Protein AF-A0A9D5AUE5-F1 (afdb_monomer)

Sequence (127 aa):
HRQLFEAEDEGEGENNGAEEEAVIGFWSGFAWLAGMTVFIALLSEYVVDTIEDASDSWGLSVSFLSIILLPIVGNAAEHAGAIIFAFKNKLDISLGVALGSSTQIAMFVVPLCVTVSWGMGVNMDLN

pLDDT: mean 84.89, std 14.09, range [39.09, 97.75]

Mean predicted aligned error: 7.62 Å

Radius of gyration: 18.52 Å; Cα contacts (8 Å, |Δi|>4): 53; chains: 1; bounding box: 45×34×49 Å

InterPro domains:
  IPR004713 Calcium/proton exchanger [PTHR31503] (10-127)
  IPR004837 Sodium/calcium exchanger membrane region [PF01699] (29-118)
  IPR044880 NCX, central ion-binding domain superfamily [G3DSA:1.20.1420.30] (18-126)

Structure (mmCIF, N/CA/C/O backbone):
data_AF-A0A9D5AUE5-F1
#
_entry.id   AF-A0A9D5AUE5-F1
#
loop_
_atom_site.group_PDB
_atom_site.id
_atom_site.type_symbol
_atom_site.label_atom_id
_atom_site.label_alt_id
_atom_site.label_comp_id
_atom_site.label_asym_id
_atom_site.label_entity_id
_atom_site.label_seq_id
_atom_site.pdbx_PDB_ins_code
_atom_site.Cartn_x
_atom_site.Cartn_y
_atom_site.Cartn_z
_atom_site.occupancy
_atom_site.B_iso_or_equiv
_atom_site.auth_seq_id
_atom_site.auth_comp_id
_atom_site.auth_asym_id
_atom_site.auth_atom_id
_atom_site.pdbx_PDB_model_num
ATOM 1 N N . HIS A 1 1 ? -2.275 12.178 -24.089 1.00 64.06 1 HIS A N 1
ATOM 2 C CA . HIS A 1 1 ? -0.826 12.090 -23.816 1.00 64.06 1 HIS A CA 1
ATOM 3 C C . HIS A 1 1 ? -0.301 10.642 -23.747 1.00 64.06 1 HIS A C 1
ATOM 5 O O . HIS A 1 1 ? 0.696 10.411 -23.086 1.00 64.06 1 HIS A O 1
ATOM 11 N N . ARG A 1 2 ? -0.891 9.669 -24.472 1.00 72.69 2 ARG A N 1
ATOM 12 C CA . ARG A 1 2 ? -0.509 8.238 -24.405 1.00 72.69 2 ARG A CA 1
ATOM 13 C C . ARG A 1 2 ? 0.982 7.976 -24.665 1.00 72.69 2 ARG A C 1
ATOM 15 O O . ARG A 1 2 ? 1.603 7.231 -23.931 1.00 72.69 2 ARG A O 1
ATOM 22 N N . GLN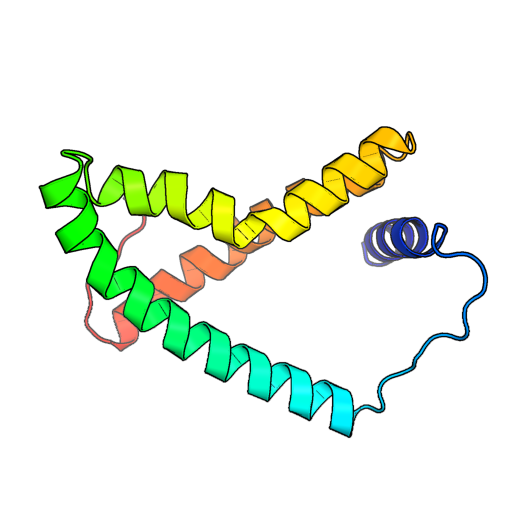 A 1 3 ? 1.543 8.670 -25.653 1.00 70.81 3 GLN A N 1
ATOM 23 C CA . GLN A 1 3 ? 2.952 8.558 -26.044 1.00 70.81 3 GLN A CA 1
ATOM 24 C C . GLN A 1 3 ? 3.940 8.968 -24.940 1.00 70.81 3 GLN A C 1
ATOM 26 O O . GLN A 1 3 ? 5.086 8.549 -24.987 1.00 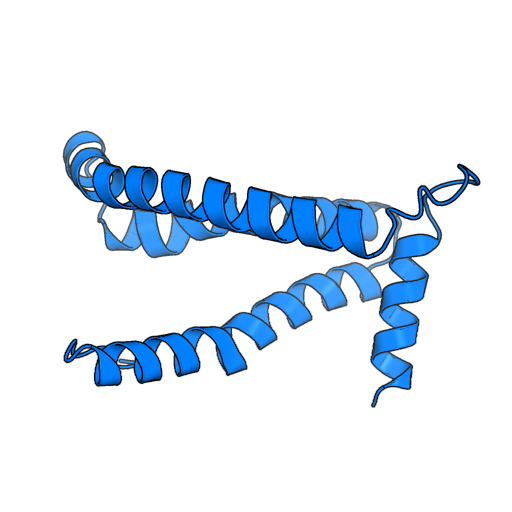70.81 3 GLN A O 1
ATOM 31 N N . LEU A 1 4 ? 3.517 9.795 -23.974 1.00 67.81 4 LEU A N 1
ATOM 32 C CA . LEU A 1 4 ? 4.370 10.180 -22.846 1.00 67.81 4 LEU A CA 1
ATOM 33 C C . LEU A 1 4 ? 4.451 9.066 -21.795 1.00 67.81 4 LEU A C 1
ATOM 35 O O . LEU A 1 4 ? 5.514 8.867 -21.234 1.00 67.81 4 LEU A O 1
ATOM 39 N N . PHE A 1 5 ? 3.359 8.325 -21.585 1.00 70.94 5 PHE A N 1
ATOM 40 C CA . PHE A 1 5 ? 3.311 7.212 -20.633 1.00 70.94 5 PHE A CA 1
ATOM 41 C C . PHE A 1 5 ? 3.922 5.925 -21.212 1.00 70.94 5 PHE A C 1
ATOM 43 O O . PHE A 1 5 ? 4.612 5.210 -20.503 1.00 70.94 5 PHE A O 1
ATOM 50 N N . GLU A 1 6 ? 3.744 5.662 -22.516 1.00 66.12 6 GLU A N 1
ATOM 51 C CA . GLU A 1 6 ? 4.379 4.511 -23.191 1.00 66.12 6 GLU A CA 1
ATOM 52 C C . GLU A 1 6 ? 5.921 4.611 -23.188 1.00 66.12 6 GLU A C 1
ATOM 54 O O . GLU A 1 6 ? 6.599 3.603 -23.032 1.00 66.12 6 GLU A O 1
ATOM 59 N N . ALA A 1 7 ? 6.486 5.821 -23.298 1.00 58.69 7 ALA A N 1
ATOM 60 C CA . ALA A 1 7 ? 7.937 6.036 -23.251 1.00 58.69 7 ALA A CA 1
ATOM 61 C C . ALA A 1 7 ? 8.550 5.847 -21.846 1.00 58.69 7 ALA A C 1
ATOM 63 O O . ALA A 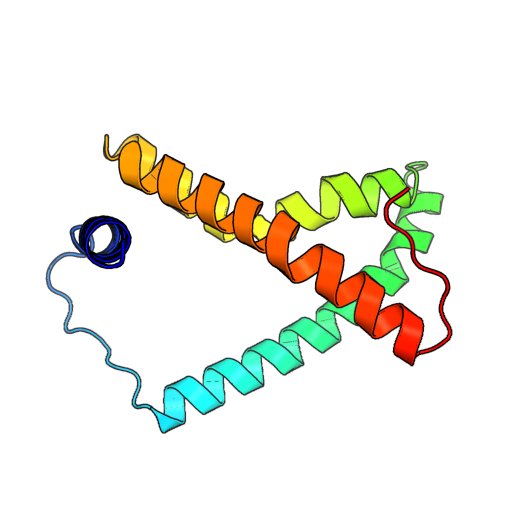1 7 ? 9.754 5.629 -21.719 1.00 58.69 7 ALA A O 1
ATOM 64 N N . GLU A 1 8 ? 7.734 5.955 -20.797 1.00 61.69 8 GLU A N 1
ATOM 65 C CA . GLU A 1 8 ? 8.143 5.772 -19.400 1.00 61.69 8 GLU A CA 1
ATOM 66 C C . GLU A 1 8 ? 8.216 4.271 -19.049 1.00 61.69 8 GLU A C 1
ATOM 68 O O . GLU A 1 8 ? 9.190 3.836 -18.435 1.00 61.69 8 GLU A O 1
ATOM 73 N N . ASP A 1 9 ? 7.265 3.479 -19.569 1.00 60.81 9 ASP A N 1
ATOM 74 C CA . ASP A 1 9 ? 7.192 2.006 -19.478 1.00 60.81 9 ASP A CA 1
ATOM 75 C C . ASP A 1 9 ? 8.371 1.306 -20.194 1.00 60.81 9 ASP A C 1
ATOM 77 O O . ASP A 1 9 ? 8.995 0.386 -19.661 1.00 60.81 9 ASP A O 1
ATOM 81 N N . GLU A 1 10 ? 8.747 1.766 -21.397 1.00 57.34 10 GLU A N 1
ATOM 82 C CA . GLU A 1 10 ? 9.886 1.206 -22.155 1.00 57.34 10 GLU A CA 1
ATOM 83 C C . GLU A 1 10 ? 11.219 1.334 -21.394 1.00 57.34 10 GLU A C 1
ATOM 85 O O . GLU A 1 10 ? 12.117 0.492 -21.512 1.00 57.34 10 GLU A O 1
ATOM 90 N N . GLY A 1 11 ? 11.346 2.367 -20.561 1.00 55.94 11 GLY A N 1
ATOM 91 C CA . GLY A 1 11 ? 12.520 2.582 -19.734 1.00 55.94 11 GLY A CA 1
ATOM 92 C C . GLY A 1 11 ? 12.675 1.561 -18.597 1.00 55.94 11 GLY A C 1
ATOM 93 O O . GLY A 1 11 ? 13.819 1.291 -18.189 1.00 55.94 11 GLY A O 1
ATOM 94 N N . GLU A 1 12 ? 11.566 1.002 -18.095 1.00 56.81 12 GLU A N 1
ATOM 95 C CA . GLU A 1 12 ? 11.547 -0.047 -17.065 1.00 56.81 12 GLU A CA 1
ATOM 96 C C . GLU A 1 12 ? 12.043 -1.390 -17.624 1.00 56.81 12 GLU A C 1
ATOM 98 O O . GLU A 1 12 ? 12.780 -2.112 -16.945 1.00 56.81 12 GLU A O 1
ATOM 103 N N . GLY A 1 13 ? 11.724 -1.688 -18.890 1.00 52.00 13 GLY A N 1
ATOM 104 C CA . GLY A 1 13 ? 12.085 -2.938 -19.576 1.00 52.00 13 GLY A CA 1
ATOM 105 C C . GLY A 1 13 ? 13.555 -3.060 -20.002 1.00 52.00 13 GLY A C 1
ATOM 106 O O . GLY A 1 13 ? 14.067 -4.163 -20.177 1.00 52.00 13 GLY A O 1
ATOM 107 N N . GLU A 1 14 ? 14.286 -1.951 -20.118 1.00 53.38 14 GLU A N 1
ATOM 108 C CA . GLU A 1 14 ? 15.656 -1.928 -20.659 1.00 53.38 14 GLU A CA 1
ATOM 109 C C . GLU A 1 14 ? 16.748 -2.561 -19.764 1.00 53.38 14 GLU A C 1
ATOM 111 O O . GLU A 1 14 ? 17.912 -2.600 -20.164 1.00 53.38 14 GLU A O 1
ATOM 116 N N . ASN A 1 15 ? 16.441 -3.024 -18.542 1.00 49.72 15 ASN A N 1
ATOM 117 C CA . ASN A 1 15 ? 17.467 -3.511 -17.602 1.00 49.72 15 ASN A CA 1
ATOM 118 C C . ASN A 1 15 ? 17.385 -4.991 -17.203 1.00 49.72 15 ASN A C 1
ATOM 120 O O . ASN A 1 15 ? 18.173 -5.423 -16.364 1.00 49.72 15 ASN A O 1
ATOM 124 N N . ASN A 1 16 ? 16.504 -5.782 -17.809 1.00 46.38 16 ASN A N 1
ATOM 125 C CA . ASN A 1 16 ? 16.561 -7.235 -17.670 1.00 46.38 16 ASN A CA 1
ATOM 126 C C . ASN A 1 16 ? 17.127 -7.809 -18.968 1.00 46.38 16 ASN A C 1
ATOM 128 O O . ASN A 1 16 ?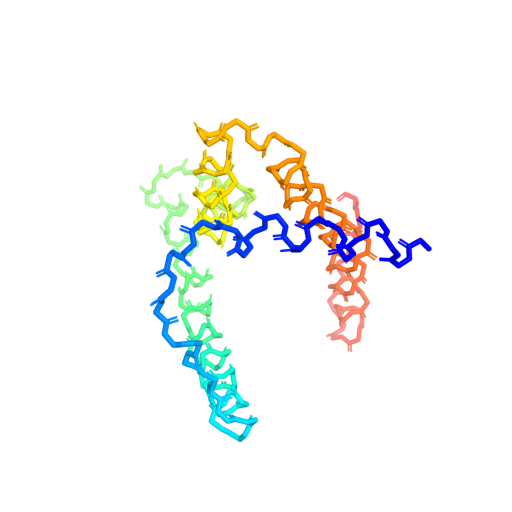 16.446 -7.887 -19.986 1.00 46.38 16 ASN A O 1
ATOM 132 N N . GLY A 1 17 ? 18.422 -8.130 -18.958 1.00 39.09 17 GLY A N 1
ATOM 133 C CA . GLY A 1 17 ? 19.091 -8.706 -20.116 1.00 39.09 17 GLY A CA 1
ATOM 134 C C . GLY A 1 17 ? 18.430 -10.015 -20.533 1.00 39.09 17 GLY A C 1
ATOM 135 O O . GLY A 1 17 ? 18.408 -10.938 -19.738 1.00 39.09 17 GLY A O 1
ATOM 136 N N . ALA A 1 18 ? 17.931 -10.064 -21.770 1.00 42.50 18 ALA A N 1
ATOM 137 C CA . ALA A 1 18 ? 17.736 -11.243 -22.621 1.00 42.50 18 ALA A CA 1
ATOM 138 C C . ALA A 1 18 ? 17.449 -12.596 -21.926 1.00 42.50 18 ALA A C 1
ATOM 140 O O . ALA A 1 18 ? 18.032 -13.615 -22.296 1.00 42.50 18 ALA A O 1
ATOM 141 N N . GLU A 1 19 ? 16.533 -12.628 -20.965 1.00 42.72 19 GLU A N 1
ATOM 142 C CA . GLU A 1 19 ? 15.858 -13.851 -20.547 1.00 42.72 19 GLU A CA 1
ATOM 143 C C . GLU A 1 19 ? 14.500 -13.834 -21.244 1.00 42.72 19 GLU A C 1
ATOM 145 O O . GLU A 1 19 ? 13.792 -12.830 -21.168 1.00 42.72 19 GLU A O 1
ATOM 150 N N . GLU A 1 20 ? 14.198 -14.886 -22.013 1.00 48.38 20 GLU A N 1
ATOM 151 C CA . GLU A 1 20 ? 12.929 -15.063 -22.729 1.00 48.38 20 GLU A CA 1
ATOM 152 C C . GLU A 1 20 ? 11.775 -14.549 -21.866 1.00 48.38 20 GLU A C 1
ATOM 154 O O . GLU A 1 20 ? 11.582 -15.052 -20.758 1.00 48.38 20 GLU A O 1
ATOM 159 N N . GLU A 1 21 ? 11.046 -13.531 -22.348 1.00 56.25 21 GLU A N 1
ATOM 160 C CA . GLU A 1 21 ? 9.874 -13.003 -21.654 1.00 56.25 21 GLU A CA 1
ATOM 161 C C . GLU A 1 21 ? 9.000 -14.196 -21.273 1.00 56.25 21 GLU A C 1
ATOM 163 O O . GLU A 1 21 ? 8.431 -14.869 -22.137 1.00 56.25 21 GLU A O 1
ATOM 168 N N . ALA A 1 22 ? 8.937 -14.512 -19.980 1.00 54.69 22 ALA A N 1
ATOM 169 C CA . ALA A 1 22 ? 8.038 -15.527 -19.475 1.00 54.69 22 ALA A CA 1
ATOM 170 C C . ALA A 1 22 ? 6.629 -14.948 -19.601 1.00 54.69 22 ALA A C 1
ATOM 172 O O . ALA A 1 22 ? 6.071 -14.405 -18.647 1.00 54.69 22 ALA A O 1
ATOM 173 N N . VAL A 1 23 ? 6.074 -15.003 -20.814 1.00 70.75 23 VAL A N 1
ATOM 174 C CA . VAL A 1 23 ? 4.729 -14.531 -21.110 1.00 70.75 23 VAL A CA 1
ATOM 175 C C . VAL A 1 23 ? 3.783 -15.510 -20.439 1.00 70.75 23 VAL A C 1
ATOM 177 O O . VAL A 1 23 ? 3.385 -16.534 -20.998 1.00 70.75 23 VAL A O 1
ATOM 180 N N . ILE A 1 24 ? 3.452 -15.214 -19.187 1.00 77.56 24 ILE A N 1
ATOM 181 C CA . ILE A 1 24 ? 2.334 -15.836 -18.496 1.00 77.56 24 ILE A CA 1
ATOM 182 C C . ILE A 1 24 ? 1.112 -15.698 -19.403 1.00 77.56 24 ILE A C 1
ATOM 184 O O . ILE A 1 24 ? 0.670 -14.597 -19.729 1.00 77.56 24 ILE A O 1
ATOM 188 N N . GLY A 1 25 ? 0.577 -16.832 -19.856 1.00 90.56 25 GLY A N 1
ATOM 189 C CA . GLY A 1 25 ? -0.612 -16.843 -20.700 1.00 90.56 25 GLY A CA 1
ATOM 190 C C . GLY A 1 25 ? -1.760 -16.104 -20.012 1.00 90.56 25 GLY A C 1
ATOM 191 O O . GLY A 1 25 ? -1.868 -16.134 -18.786 1.00 90.56 25 GLY A O 1
ATOM 192 N N . PHE A 1 26 ? -2.643 -15.470 -20.788 1.00 90.00 26 PHE A N 1
ATOM 193 C CA . PHE A 1 26 ? -3.733 -14.633 -20.264 1.00 90.00 26 PHE A CA 1
ATOM 194 C C . PHE A 1 26 ? -4.501 -15.291 -19.106 1.00 90.00 26 PHE A C 1
ATOM 196 O O . PHE A 1 26 ? -4.693 -14.691 -18.053 1.00 90.00 26 PHE A O 1
ATOM 203 N N . TRP A 1 27 ? -4.871 -16.564 -19.268 1.00 92.56 27 TRP A N 1
ATOM 204 C CA . TRP A 1 27 ? -5.601 -17.323 -18.252 1.00 92.56 27 TRP A CA 1
ATOM 205 C C . TRP A 1 27 ? -4.779 -17.610 -16.995 1.00 92.56 27 TRP A C 1
ATOM 207 O O . TRP A 1 27 ? -5.317 -17.542 -15.893 1.00 92.56 27 TRP A O 1
ATOM 217 N N . SER A 1 28 ? -3.481 -17.896 -17.137 1.00 92.31 28 SER A N 1
ATOM 218 C CA . SER A 1 28 ? -2.594 -18.052 -15.981 1.00 92.31 28 SER A CA 1
ATOM 219 C C . SER A 1 28 ? -2.334 -16.723 -15.276 1.00 92.31 28 SER A C 1
ATOM 221 O O . SER A 1 28 ? -2.323 -16.696 -14.050 1.00 92.31 28 SER A O 1
ATOM 223 N N . GLY A 1 29 ? -2.192 -15.622 -16.021 1.00 94.12 29 GLY A N 1
ATOM 224 C CA . GLY A 1 29 ? -2.048 -14.283 -15.453 1.00 94.12 29 GLY A CA 1
ATOM 225 C C . GLY A 1 29 ? -3.298 -13.866 -14.682 1.00 94.12 29 GLY A C 1
ATOM 226 O O . GLY A 1 29 ? -3.200 -13.432 -13.540 1.00 94.12 29 GLY A O 1
ATOM 227 N N . PHE A 1 30 ? -4.482 -14.099 -15.253 1.00 94.56 30 PHE A N 1
ATOM 228 C CA . PHE A 1 30 ? -5.753 -13.852 -14.574 1.00 94.56 30 PHE A CA 1
ATOM 229 C C . PHE A 1 30 ? -5.906 -14.695 -13.300 1.00 94.56 30 PHE A C 1
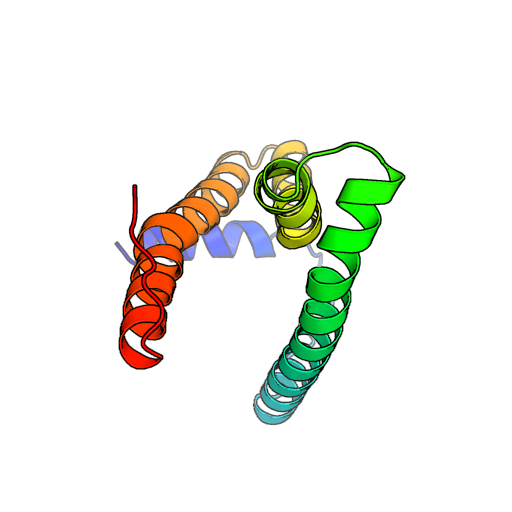ATOM 231 O O . PHE A 1 30 ? -6.313 -14.172 -12.264 1.00 94.56 30 PHE A O 1
ATOM 238 N N . ALA A 1 31 ? -5.547 -15.983 -13.351 1.00 95.38 31 ALA A N 1
ATOM 239 C CA . ALA A 1 31 ? -5.597 -16.861 -12.184 1.00 95.38 31 ALA A CA 1
ATOM 240 C C . ALA A 1 31 ? -4.655 -16.390 -11.064 1.00 95.38 31 ALA A C 1
ATOM 242 O O . ALA A 1 31 ? -5.062 -16.353 -9.904 1.00 95.38 31 ALA A O 1
ATOM 243 N N . TRP A 1 32 ? -3.427 -15.986 -11.406 1.00 95.44 32 TRP A N 1
ATOM 244 C CA . TRP A 1 32 ? -2.477 -15.423 -10.445 1.00 95.44 32 TRP A CA 1
ATOM 245 C C . TRP A 1 32 ? -2.956 -14.100 -9.859 1.00 95.44 32 TRP A C 1
ATOM 247 O O . TRP A 1 32 ? -2.890 -13.930 -8.645 1.00 95.44 32 TRP A O 1
ATOM 257 N N . LEU A 1 33 ? -3.476 -13.197 -10.694 1.00 94.69 33 LEU A N 1
ATOM 258 C CA . LEU A 1 33 ? -4.018 -11.918 -10.247 1.00 94.69 33 LEU A CA 1
ATOM 259 C C . LEU A 1 33 ? -5.142 -12.141 -9.233 1.00 94.69 33 LEU A C 1
ATOM 261 O O . LEU A 1 33 ? -5.046 -11.670 -8.106 1.00 94.69 33 LEU A O 1
ATOM 265 N N . ALA A 1 34 ? -6.158 -12.928 -9.595 1.00 96.69 34 ALA A N 1
ATOM 266 C CA . ALA A 1 34 ? -7.282 -13.218 -8.711 1.00 96.69 34 ALA A CA 1
ATOM 267 C C . ALA A 1 34 ? -6.836 -13.920 -7.417 1.00 96.69 34 ALA A C 1
ATOM 269 O O . ALA A 1 34 ? -7.278 -13.549 -6.330 1.00 96.69 34 ALA A O 1
ATOM 270 N N . GLY A 1 35 ? -5.935 -14.903 -7.522 1.00 97.75 35 GLY A N 1
ATOM 271 C CA . GLY A 1 35 ? -5.399 -15.627 -6.369 1.00 97.75 35 GLY A CA 1
ATOM 272 C C . GLY A 1 35 ? -4.648 -14.716 -5.399 1.00 97.75 35 GLY A C 1
ATOM 273 O O . GLY A 1 35 ? -4.920 -14.747 -4.199 1.00 97.75 35 GLY A O 1
ATOM 274 N N . MET A 1 36 ? -3.758 -13.861 -5.912 1.00 96.38 36 MET A N 1
ATOM 275 C CA . MET A 1 36 ? -3.021 -12.900 -5.088 1.00 96.38 36 MET A CA 1
ATOM 276 C C . MET A 1 36 ? -3.937 -11.834 -4.495 1.00 96.38 36 MET A C 1
ATOM 278 O O . MET A 1 36 ? -3.768 -11.491 -3.330 1.00 96.38 36 MET A O 1
ATOM 282 N N . THR A 1 37 ? -4.939 -11.351 -5.233 1.00 95.75 37 THR A N 1
ATOM 283 C CA . THR A 1 37 ? -5.915 -10.393 -4.694 1.00 95.75 37 THR A CA 1
ATOM 284 C C . THR A 1 37 ? -6.675 -10.976 -3.506 1.00 95.75 37 THR A C 1
ATOM 286 O O . THR A 1 37 ? -6.779 -10.315 -2.476 1.00 95.75 37 THR A O 1
ATOM 289 N N . VAL A 1 38 ? -7.165 -12.217 -3.602 1.00 97.25 38 VAL A N 1
ATOM 290 C CA . VAL A 1 38 ? 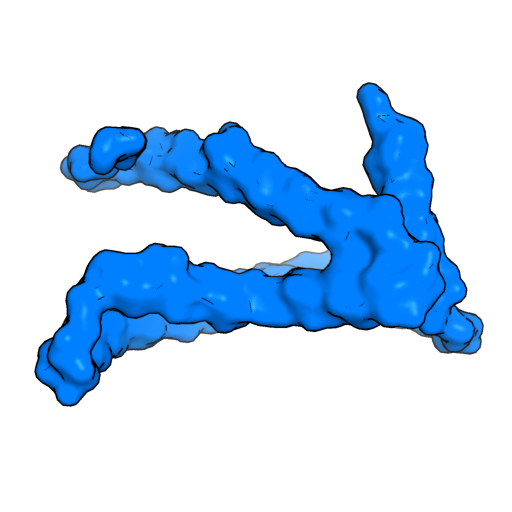-7.850 -12.881 -2.477 1.00 97.25 38 VAL A CA 1
ATOM 291 C C . VAL A 1 38 ? -6.894 -13.090 -1.305 1.00 97.25 38 VAL A C 1
ATOM 293 O O . VAL A 1 38 ? -7.258 -12.835 -0.161 1.00 97.25 38 VAL A O 1
ATOM 296 N N . PHE A 1 39 ? -5.663 -13.520 -1.578 1.00 96.81 39 PHE A N 1
ATOM 297 C CA . PHE A 1 39 ? -4.663 -13.733 -0.537 1.00 96.81 39 PHE A CA 1
ATOM 298 C C . PHE A 1 39 ? -4.314 -12.437 0.211 1.00 96.81 39 PHE A C 1
ATOM 300 O O . PHE A 1 39 ? -4.313 -12.420 1.440 1.00 96.81 39 PHE A O 1
ATOM 307 N N . ILE A 1 40 ? -4.090 -11.338 -0.514 1.00 94.50 40 ILE A N 1
ATOM 308 C CA . ILE A 1 40 ? -3.837 -10.015 0.069 1.00 94.50 40 ILE A CA 1
ATOM 309 C C . ILE A 1 40 ? -5.061 -9.520 0.842 1.00 94.50 40 ILE A C 1
ATOM 311 O O . ILE A 1 40 ? -4.889 -8.957 1.917 1.00 94.50 40 ILE A O 1
ATOM 315 N N . ALA A 1 41 ? -6.284 -9.757 0.356 1.00 94.88 41 ALA A N 1
ATOM 316 C CA . ALA A 1 41 ? -7.500 -9.375 1.073 1.00 94.88 41 ALA A CA 1
ATOM 317 C C . ALA A 1 41 ? -7.597 -10.059 2.448 1.00 94.88 41 ALA A C 1
ATOM 319 O O . ALA A 1 41 ? -7.852 -9.383 3.440 1.00 94.88 41 ALA A O 1
ATOM 320 N N . LEU A 1 42 ? -7.308 -11.365 2.522 1.00 96.19 42 LEU A N 1
ATOM 321 C CA . LEU A 1 42 ? -7.267 -12.097 3.794 1.00 96.19 42 LEU A CA 1
ATOM 322 C C . LEU A 1 42 ? -6.194 -11.538 4.733 1.00 96.19 42 LEU A C 1
ATOM 324 O O . LEU A 1 42 ? -6.457 -11.305 5.907 1.00 96.19 42 LEU A O 1
ATOM 328 N N . LEU A 1 43 ? -4.983 -11.293 4.223 1.00 94.06 43 LEU A N 1
ATOM 329 C CA . LEU A 1 43 ? -3.910 -10.699 5.026 1.00 94.06 43 LEU A CA 1
ATOM 330 C C . LEU A 1 43 ? -4.252 -9.282 5.494 1.00 94.06 43 LEU A C 1
ATOM 332 O O . LEU A 1 43 ? -3.906 -8.920 6.614 1.00 94.06 43 LEU A O 1
ATOM 336 N N . SER A 1 44 ? -4.938 -8.494 4.667 1.00 92.81 44 SER A N 1
ATOM 337 C CA . SER A 1 44 ? -5.358 -7.138 5.013 1.00 92.81 44 SER A CA 1
ATOM 338 C C . SER A 1 44 ? -6.352 -7.131 6.169 1.00 92.81 44 SER A C 1
ATOM 340 O O . SER A 1 44 ? -6.258 -6.246 7.011 1.00 92.81 44 SER A O 1
ATOM 342 N N . GLU A 1 45 ? -7.272 -8.095 6.233 1.00 92.19 45 GLU A N 1
ATOM 343 C CA . GLU A 1 45 ? -8.209 -8.233 7.356 1.00 92.19 45 GLU A CA 1
ATOM 344 C C . GLU A 1 45 ? -7.448 -8.495 8.662 1.00 92.19 45 GLU A C 1
ATOM 346 O O . GLU A 1 45 ? -7.583 -7.732 9.615 1.00 92.19 45 GLU A O 1
ATOM 351 N N . TYR A 1 46 ? -6.530 -9.471 8.658 1.00 92.69 46 TYR A N 1
ATOM 352 C CA . TYR A 1 46 ? -5.675 -9.741 9.819 1.00 92.69 46 TYR A CA 1
ATOM 353 C C . TYR A 1 46 ? -4.841 -8.527 10.237 1.00 92.69 46 TYR A C 1
ATOM 355 O O . TYR A 1 46 ? -4.716 -8.246 11.426 1.00 92.69 46 TYR A O 1
ATOM 363 N N . VAL A 1 47 ? -4.254 -7.807 9.276 1.00 92.62 47 VAL A N 1
ATOM 364 C CA . VAL A 1 47 ? -3.457 -6.612 9.574 1.00 92.62 47 VAL A CA 1
ATOM 365 C C . VAL A 1 47 ? -4.325 -5.548 10.236 1.00 92.62 47 VAL A C 1
ATOM 367 O O . VAL A 1 47 ? -3.921 -5.040 11.277 1.00 92.62 47 VAL A O 1
ATOM 370 N N . VAL A 1 48 ? -5.505 -5.244 9.688 1.00 91.44 48 VAL A N 1
ATOM 371 C CA . VAL A 1 48 ? -6.418 -4.237 10.251 1.00 91.44 48 VAL A CA 1
ATOM 372 C C . VAL A 1 48 ? -6.829 -4.594 11.678 1.00 91.44 48 VAL A C 1
ATOM 374 O O . VAL A 1 48 ? -6.734 -3.730 12.548 1.00 91.44 48 VAL A O 1
ATOM 377 N N . ASP A 1 49 ? -7.171 -5.856 11.945 1.00 91.31 49 ASP A N 1
ATOM 378 C CA . ASP A 1 49 ? -7.520 -6.315 13.297 1.00 91.31 49 ASP A CA 1
ATOM 379 C C . ASP A 1 49 ? -6.355 -6.130 14.282 1.00 91.31 49 ASP A C 1
ATOM 381 O O . ASP A 1 49 ? -6.544 -5.706 15.420 1.00 91.31 49 ASP A O 1
ATOM 385 N N . THR A 1 50 ? -5.119 -6.386 13.842 1.00 92.94 50 THR A N 1
ATOM 386 C CA . THR A 1 50 ? -3.938 -6.233 14.706 1.00 92.94 50 THR A CA 1
ATOM 387 C C . THR A 1 50 ? -3.506 -4.785 14.944 1.00 92.94 50 THR A C 1
ATOM 389 O O . THR A 1 50 ? -2.702 -4.547 15.845 1.00 92.94 50 THR A O 1
ATOM 392 N N . ILE A 1 51 ? -3.996 -3.806 14.169 1.00 93.62 51 ILE A N 1
ATOM 393 C CA . ILE A 1 51 ? -3.588 -2.397 14.325 1.00 93.62 51 ILE A CA 1
ATOM 394 C C . ILE A 1 51 ? -4.018 -1.848 15.688 1.00 93.62 51 ILE A C 1
ATOM 396 O O . ILE A 1 51 ? -3.266 -1.081 16.291 1.00 93.62 51 ILE A O 1
ATOM 400 N N . GLU A 1 52 ? -5.199 -2.224 16.178 1.00 91.06 52 GLU A N 1
ATOM 401 C CA . GLU A 1 52 ? -5.718 -1.722 17.454 1.00 91.06 52 GLU A CA 1
ATOM 402 C C . GLU A 1 52 ? -4.930 -2.307 18.639 1.00 91.06 52 GLU A C 1
ATOM 404 O O . GLU A 1 52 ? -4.409 -1.558 19.467 1.00 91.06 52 GLU A O 1
ATOM 409 N N . ASP A 1 53 ? -4.677 -3.619 18.625 1.00 92.69 53 ASP A N 1
ATOM 410 C CA . ASP A 1 53 ? -3.805 -4.284 19.604 1.00 92.69 53 ASP A CA 1
ATOM 411 C C . ASP A 1 53 ? -2.364 -3.733 19.575 1.00 92.69 53 ASP A C 1
ATOM 413 O O . ASP A 1 53 ? -1.723 -3.545 20.617 1.00 92.69 53 ASP A O 1
ATOM 417 N N . ALA A 1 54 ? -1.832 -3.451 18.380 1.00 93.12 54 ALA A N 1
ATOM 418 C CA . ALA A 1 54 ? -0.503 -2.868 18.213 1.00 93.12 54 ALA A CA 1
ATOM 419 C C . ALA A 1 54 ? -0.441 -1.422 18.725 1.00 93.12 54 ALA A C 1
ATOM 421 O O . ALA A 1 54 ? 0.555 -1.039 19.342 1.00 93.12 54 ALA A O 1
ATOM 422 N N . SER A 1 55 ? -1.498 -0.634 18.507 1.00 95.38 55 SER A N 1
ATOM 423 C CA . SER A 1 55 ? -1.642 0.725 19.042 1.00 95.38 55 SER A CA 1
ATOM 424 C C . SER A 1 55 ? -1.525 0.714 20.567 1.00 95.38 55 SER A C 1
ATOM 426 O O . SER A 1 55 ? -0.681 1.419 21.131 1.00 95.38 55 SER A O 1
ATOM 428 N N . ASP A 1 56 ? -2.283 -0.159 21.228 1.00 93.94 56 ASP A N 1
ATOM 429 C CA . ASP A 1 56 ? -2.297 -0.274 22.688 1.00 93.94 56 ASP A CA 1
ATOM 430 C C . ASP A 1 56 ? -0.978 -0.813 23.254 1.00 93.94 56 ASP A C 1
ATOM 432 O O . ASP A 1 56 ? -0.473 -0.312 24.264 1.00 93.94 56 ASP A O 1
ATOM 436 N N . SER A 1 57 ? -0.373 -1.806 22.596 1.00 95.19 57 SER A N 1
ATOM 437 C CA . SER A 1 57 ? 0.886 -2.399 23.057 1.00 95.19 57 SER A CA 1
ATOM 438 C C . SER A 1 57 ? 2.092 -1.481 22.859 1.00 95.19 57 SER A C 1
ATOM 440 O O . SER A 1 57 ? 2.993 -1.482 23.701 1.00 95.19 57 SER A O 1
ATOM 442 N N . TRP A 1 58 ? 2.164 -0.758 21.739 1.00 93.50 58 TRP A N 1
ATOM 443 C CA . TRP A 1 58 ? 3.318 0.081 21.392 1.00 93.50 58 TRP A CA 1
ATOM 444 C C . TRP A 1 58 ? 3.142 1.535 21.843 1.00 93.50 58 TRP A C 1
ATOM 446 O O . TRP A 1 58 ? 4.101 2.306 21.793 1.00 93.50 58 TRP A O 1
ATOM 456 N N . GLY A 1 59 ? 1.944 1.914 22.302 1.00 92.94 59 GLY A N 1
ATOM 457 C CA . GLY A 1 59 ? 1.617 3.281 22.709 1.00 92.94 59 GLY A CA 1
ATOM 458 C C . GLY A 1 59 ? 1.626 4.273 21.542 1.00 92.94 59 GLY A C 1
ATOM 459 O O . GLY A 1 59 ? 1.885 5.460 21.741 1.00 92.94 59 GLY A O 1
ATOM 460 N N . LEU A 1 60 ? 1.395 3.788 20.320 1.00 93.50 60 LEU A N 1
ATOM 461 C CA . LEU A 1 60 ? 1.321 4.592 19.099 1.00 93.50 60 LEU A CA 1
ATOM 462 C C . LEU A 1 60 ? -0.140 4.761 18.701 1.00 93.50 60 LEU A C 1
ATOM 464 O O . LEU A 1 60 ? -0.930 3.856 18.906 1.00 93.50 60 LEU A O 1
ATOM 468 N N . SER A 1 61 ? -0.515 5.889 18.098 1.00 94.94 61 SER A N 1
ATOM 469 C CA . SER A 1 61 ? -1.903 6.063 17.665 1.00 94.94 61 SER A CA 1
ATOM 470 C C . SER A 1 61 ? -2.248 5.155 16.481 1.00 94.94 61 SER A C 1
ATOM 472 O O . SER A 1 61 ? -1.443 4.984 15.560 1.00 94.94 61 SER A O 1
ATOM 474 N N . VAL A 1 62 ? -3.490 4.663 16.447 1.00 92.25 62 VAL A N 1
ATOM 475 C CA . VAL A 1 62 ? -4.072 3.958 15.287 1.00 92.25 62 VAL A CA 1
ATOM 476 C C . VAL A 1 62 ? -3.863 4.755 13.995 1.00 92.25 62 VAL A C 1
ATOM 478 O O . VAL A 1 62 ? -3.480 4.191 12.970 1.00 92.25 62 VAL A O 1
ATOM 481 N N . SER A 1 63 ? -4.027 6.083 14.044 1.00 91.38 63 SER A N 1
ATOM 482 C CA . SER A 1 63 ? -3.771 6.967 12.901 1.00 91.38 63 SER A CA 1
ATOM 483 C C . SER A 1 63 ? -2.312 6.939 12.445 1.00 91.38 63 SER A C 1
ATOM 485 O O . SER A 1 63 ? -2.062 6.920 11.246 1.00 91.38 63 SER A O 1
ATOM 487 N N . PHE A 1 64 ? -1.337 6.912 13.360 1.00 92.81 64 PHE A N 1
ATOM 488 C CA . PHE A 1 64 ? 0.078 6.830 12.990 1.00 92.81 64 PHE A CA 1
ATOM 489 C C . PHE A 1 64 ? 0.399 5.492 12.315 1.00 92.81 64 PHE A C 1
ATOM 491 O O . PHE A 1 64 ? 1.028 5.468 11.257 1.00 92.81 64 PHE A O 1
ATOM 498 N N . LEU A 1 65 ? -0.077 4.384 12.887 1.00 94.12 65 LEU A N 1
ATOM 499 C CA . LEU A 1 65 ? 0.115 3.052 12.310 1.00 94.12 65 LEU A CA 1
ATOM 500 C C . LEU A 1 65 ? -0.535 2.941 10.921 1.00 94.12 65 LEU A C 1
ATOM 502 O O . LEU A 1 65 ? 0.088 2.439 9.988 1.00 94.12 65 LEU A O 1
ATOM 506 N N . SER A 1 66 ? -1.740 3.487 10.758 1.00 90.88 66 SER A N 1
ATOM 507 C CA . SER A 1 66 ? -2.512 3.386 9.513 1.00 90.88 66 SER A CA 1
ATOM 508 C C . SER A 1 66 ? -2.038 4.341 8.413 1.00 90.88 66 SER A C 1
ATOM 510 O O . SER A 1 66 ? -2.057 3.976 7.244 1.00 90.88 66 SER A O 1
ATOM 512 N N . ILE A 1 67 ? -1.616 5.564 8.758 1.00 90.06 67 ILE A N 1
ATOM 513 C CA . ILE A 1 67 ? -1.240 6.601 7.776 1.00 90.06 67 ILE A CA 1
ATOM 514 C C . ILE A 1 67 ? 0.255 6.554 7.441 1.00 90.06 67 ILE A C 1
ATOM 516 O O . ILE A 1 67 ? 0.641 6.910 6.332 1.00 90.06 67 ILE A O 1
ATOM 520 N N . ILE A 1 68 ? 1.112 6.129 8.374 1.00 91.19 68 ILE A N 1
ATOM 521 C CA . ILE A 1 68 ? 2.568 6.121 8.170 1.00 91.19 68 ILE A CA 1
ATOM 522 C C . ILE A 1 68 ? 3.085 4.704 7.946 1.00 91.19 68 ILE A C 1
ATOM 524 O O . ILE A 1 68 ? 3.731 4.442 6.936 1.00 91.19 68 ILE A O 1
ATOM 528 N N . LEU A 1 69 ? 2.818 3.782 8.872 1.00 90.94 69 LEU A N 1
ATOM 529 C CA . LEU A 1 69 ? 3.447 2.458 8.846 1.00 90.94 69 LEU A CA 1
ATOM 530 C C . LEU A 1 69 ? 2.875 1.592 7.716 1.00 90.94 69 LEU A C 1
ATOM 532 O O . LEU A 1 69 ? 3.636 1.015 6.936 1.00 90.94 69 LEU A O 1
ATOM 536 N N . LEU A 1 70 ? 1.548 1.555 7.581 1.00 91.31 70 LEU A N 1
ATOM 537 C CA . LEU A 1 70 ? 0.875 0.731 6.578 1.00 91.31 70 LEU A CA 1
ATOM 538 C C . LEU A 1 70 ? 1.271 1.100 5.131 1.00 91.31 70 LEU A C 1
ATOM 540 O O . LEU A 1 70 ? 1.647 0.187 4.391 1.00 91.31 70 LEU A O 1
ATOM 544 N N . PRO A 1 71 ? 1.306 2.386 4.710 1.00 89.75 71 PRO A N 1
ATOM 545 C CA . PRO A 1 71 ? 1.698 2.735 3.342 1.00 89.75 71 PRO A CA 1
ATOM 546 C C . PRO A 1 71 ? 3.178 2.486 3.043 1.00 89.75 71 PRO A C 1
ATOM 548 O O . PRO A 1 71 ? 3.520 2.184 1.902 1.00 89.75 71 PRO A O 1
ATOM 551 N N . ILE A 1 72 ? 4.064 2.560 4.047 1.00 90.69 72 ILE A N 1
ATOM 552 C CA . ILE A 1 72 ? 5.483 2.213 3.863 1.00 90.69 72 ILE A CA 1
ATOM 553 C C . ILE A 1 72 ? 5.615 0.751 3.443 1.00 90.69 72 ILE A C 1
ATOM 555 O O . ILE A 1 72 ? 6.352 0.456 2.506 1.00 90.69 72 ILE A O 1
ATOM 559 N N . VAL A 1 73 ? 4.906 -0.157 4.120 1.00 88.75 73 VAL A N 1
ATOM 560 C CA . VAL A 1 73 ? 4.957 -1.592 3.811 1.00 88.75 73 VAL A CA 1
ATOM 561 C C . VAL A 1 73 ? 4.223 -1.891 2.504 1.00 88.75 73 VAL A C 1
ATOM 563 O O . VAL A 1 73 ? 4.765 -2.601 1.659 1.00 88.75 73 VAL A O 1
ATOM 566 N N . GLY A 1 74 ? 3.030 -1.319 2.312 1.00 87.12 74 GLY A N 1
ATOM 567 C CA . GLY A 1 74 ? 2.215 -1.526 1.111 1.00 87.12 74 GLY A CA 1
ATOM 568 C C . GLY A 1 74 ? 2.913 -1.078 -0.173 1.00 87.12 74 GLY A C 1
ATOM 569 O O . GLY A 1 74 ? 2.900 -1.806 -1.162 1.00 87.12 74 GLY A O 1
ATOM 570 N N . ASN A 1 75 ? 3.617 0.056 -0.125 1.00 89.00 75 ASN A N 1
ATOM 571 C CA . ASN A 1 75 ? 4.310 0.625 -1.283 1.00 89.00 75 ASN A CA 1
ATOM 572 C C . ASN A 1 75 ? 5.820 0.323 -1.263 1.00 89.00 75 ASN A C 1
ATOM 574 O O . ASN A 1 75 ? 6.593 0.963 -1.978 1.00 89.00 75 ASN A O 1
ATOM 578 N N . ALA A 1 76 ? 6.284 -0.618 -0.430 1.00 89.81 76 ALA A N 1
ATOM 579 C CA . ALA A 1 76 ? 7.711 -0.916 -0.286 1.00 89.81 76 ALA A CA 1
ATOM 580 C C . ALA A 1 76 ? 8.330 -1.424 -1.595 1.00 89.81 76 ALA A C 1
ATOM 582 O O . ALA A 1 76 ? 9.441 -1.030 -1.946 1.00 89.81 76 ALA A O 1
ATOM 583 N N . ALA A 1 77 ? 7.609 -2.285 -2.321 1.00 86.94 77 ALA A N 1
ATOM 584 C CA . ALA A 1 77 ? 8.073 -2.843 -3.588 1.00 86.94 77 ALA A CA 1
ATOM 585 C C . ALA A 1 77 ? 8.230 -1.756 -4.665 1.00 86.94 77 ALA A C 1
ATOM 587 O O . ALA A 1 77 ? 9.262 -1.703 -5.334 1.00 86.94 77 ALA A O 1
ATOM 588 N N . GLU A 1 78 ? 7.254 -0.850 -4.771 1.00 84.44 78 GLU A N 1
ATOM 589 C CA . GLU A 1 78 ? 7.293 0.291 -5.695 1.00 84.44 78 GLU A CA 1
ATOM 590 C C . GLU A 1 78 ? 8.445 1.243 -5.357 1.00 84.44 78 GLU A C 1
ATOM 592 O O . GLU A 1 78 ? 9.243 1.590 -6.228 1.00 84.44 78 GLU A O 1
ATOM 597 N N . HIS A 1 79 ? 8.606 1.607 -4.078 1.00 88.06 79 HIS A N 1
ATOM 598 C CA . HIS A 1 79 ? 9.721 2.449 -3.641 1.00 88.06 79 HIS A CA 1
ATOM 599 C C . HIS A 1 79 ? 11.081 1.789 -3.893 1.00 88.06 79 HIS A C 1
ATOM 601 O O . HIS A 1 79 ? 12.011 2.459 -4.341 1.00 88.06 79 HIS A O 1
ATOM 607 N N . ALA A 1 80 ? 11.214 0.483 -3.643 1.00 89.44 80 ALA A N 1
ATOM 608 C CA . ALA A 1 80 ? 12.441 -0.248 -3.943 1.00 89.44 80 ALA A CA 1
ATOM 609 C C . ALA A 1 80 ? 12.756 -0.215 -5.447 1.00 89.44 80 ALA A C 1
ATOM 611 O O . ALA A 1 80 ? 13.897 0.063 -5.820 1.00 89.44 80 ALA A O 1
ATOM 612 N N . GLY A 1 81 ? 11.749 -0.415 -6.305 1.00 85.62 81 GLY A N 1
ATOM 613 C CA . GLY A 1 81 ? 11.871 -0.273 -7.759 1.00 85.62 81 GLY A CA 1
ATOM 614 C C . GLY A 1 81 ? 12.330 1.126 -8.172 1.00 85.62 81 GLY A C 1
ATOM 615 O O . GLY A 1 81 ? 13.344 1.270 -8.857 1.00 85.62 81 GLY A O 1
ATOM 616 N N . ALA A 1 82 ? 11.663 2.169 -7.671 1.00 86.56 82 ALA A N 1
ATOM 617 C CA . ALA A 1 82 ? 12.012 3.561 -7.953 1.00 86.56 82 ALA A CA 1
ATOM 618 C C . ALA A 1 82 ? 13.447 3.907 -7.518 1.00 86.56 82 ALA A C 1
ATOM 620 O O . ALA A 1 82 ? 14.154 4.621 -8.235 1.00 86.56 82 ALA A O 1
ATOM 621 N N . ILE A 1 83 ? 13.913 3.375 -6.383 1.00 88.69 83 ILE A N 1
ATOM 622 C CA . ILE A 1 83 ? 15.293 3.542 -5.907 1.00 88.69 83 ILE A CA 1
ATOM 623 C C . ILE A 1 83 ? 16.282 2.822 -6.836 1.00 88.69 83 ILE A C 1
ATOM 625 O O . ILE A 1 83 ? 17.313 3.393 -7.194 1.00 88.69 83 ILE A O 1
ATOM 629 N N . ILE A 1 84 ? 15.978 1.595 -7.271 1.00 87.44 84 ILE A N 1
ATOM 630 C CA . ILE A 1 84 ? 16.820 0.837 -8.214 1.00 87.44 84 ILE A CA 1
ATOM 631 C C . ILE A 1 84 ? 1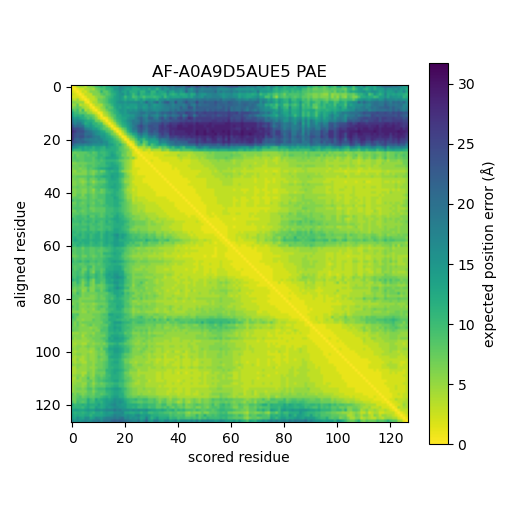6.964 1.591 -9.543 1.00 87.44 84 ILE A C 1
ATOM 633 O O . ILE A 1 84 ? 18.077 1.701 -10.066 1.00 87.44 84 ILE A O 1
ATOM 637 N N . PHE A 1 85 ? 15.875 2.144 -10.083 1.00 83.19 85 PHE A N 1
ATOM 638 C CA . PHE A 1 85 ? 15.920 2.949 -11.308 1.00 83.19 85 PHE A CA 1
ATOM 639 C C . PHE A 1 85 ? 16.686 4.264 -11.118 1.00 83.19 85 PHE A C 1
ATOM 641 O O . PHE A 1 85 ? 17.480 4.640 -11.984 1.00 83.19 85 PHE A O 1
ATOM 648 N N . ALA A 1 86 ? 16.556 4.910 -9.956 1.00 87.50 86 ALA A N 1
ATOM 649 C CA . ALA A 1 86 ? 17.350 6.089 -9.619 1.00 87.50 86 ALA A CA 1
ATOM 650 C C . ALA A 1 86 ? 18.858 5.781 -9.568 1.00 87.50 86 ALA A C 1
ATOM 652 O O . ALA A 1 86 ? 19.653 6.525 -10.142 1.00 87.50 86 ALA A O 1
ATOM 653 N N . PHE A 1 87 ? 19.267 4.652 -8.972 1.00 88.62 87 PHE A N 1
ATOM 654 C CA . PHE A 1 87 ? 20.672 4.211 -8.968 1.00 88.62 87 PHE A CA 1
ATOM 655 C C . PHE A 1 87 ? 21.224 3.931 -10.370 1.00 88.62 87 PHE A C 1
ATOM 657 O O . PHE A 1 87 ? 22.423 4.069 -10.602 1.00 88.62 87 PHE A O 1
ATOM 664 N N . LYS A 1 88 ? 20.354 3.578 -11.319 1.00 87.12 88 LYS A N 1
ATOM 665 C CA . LYS A 1 88 ? 20.690 3.385 -12.738 1.00 87.12 88 LYS A CA 1
ATOM 666 C C . LYS A 1 88 ? 20.701 4.697 -13.533 1.00 87.12 88 LYS A C 1
ATOM 668 O O . LYS A 1 88 ? 20.765 4.661 -14.758 1.00 87.12 88 LYS A O 1
ATOM 673 N N . ASN A 1 89 ? 20.655 5.844 -12.849 1.00 86.62 89 ASN A N 1
ATOM 674 C CA . ASN A 1 89 ? 20.599 7.182 -13.437 1.00 86.62 89 ASN A CA 1
ATOM 675 C C . ASN A 1 89 ? 19.375 7.395 -14.353 1.00 86.62 89 ASN A C 1
ATOM 677 O O . ASN A 1 89 ? 19.410 8.224 -15.260 1.00 86.62 89 ASN A O 1
ATOM 681 N N . LYS A 1 90 ? 18.286 6.650 -14.110 1.00 83.62 90 LYS A N 1
ATOM 682 C CA . LYS A 1 90 ? 16.997 6.786 -14.799 1.00 83.62 90 LYS A CA 1
ATOM 683 C C . LYS A 1 90 ? 16.000 7.516 -13.893 1.00 83.62 90 LYS A C 1
ATOM 685 O O . LYS A 1 90 ? 15.029 6.935 -13.412 1.00 83.62 90 LYS A O 1
ATOM 690 N N . LEU A 1 91 ? 16.289 8.786 -13.599 1.00 86.56 91 LEU A N 1
ATOM 691 C CA . LEU A 1 91 ? 15.479 9.581 -12.666 1.00 86.56 91 LEU A CA 1
ATOM 692 C C . LEU A 1 91 ? 14.067 9.866 -13.183 1.00 86.56 91 LEU A C 1
ATOM 694 O O . LEU A 1 91 ? 13.153 9.923 -12.369 1.00 86.56 91 LEU A O 1
ATOM 698 N N . ASP A 1 92 ? 13.882 9.987 -14.499 1.00 85.88 92 ASP A N 1
ATOM 699 C CA . ASP A 1 92 ? 12.562 10.235 -15.089 1.00 85.88 92 ASP A CA 1
ATOM 700 C C . ASP A 1 92 ? 11.586 9.096 -14.759 1.00 85.88 92 ASP A C 1
ATOM 702 O O . ASP A 1 92 ? 10.504 9.352 -14.254 1.00 85.88 92 ASP A O 1
ATOM 706 N N . ILE A 1 93 ? 12.027 7.839 -14.888 1.00 83.00 93 ILE A N 1
ATOM 707 C CA . ILE A 1 93 ? 11.235 6.645 -1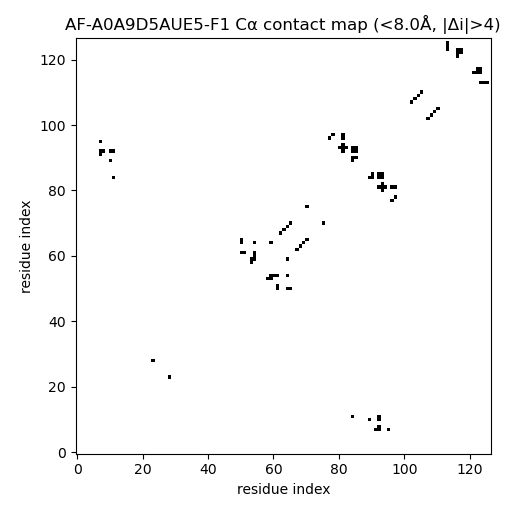4.539 1.00 83.00 93 ILE A CA 1
ATOM 708 C C . ILE A 1 93 ? 10.934 6.598 -13.041 1.00 83.00 93 ILE A C 1
ATOM 710 O O . ILE A 1 93 ? 9.814 6.326 -12.625 1.00 83.00 93 ILE A O 1
ATOM 714 N N . SER A 1 94 ? 11.936 6.886 -12.207 1.00 86.06 94 SER A N 1
ATOM 715 C CA . SER A 1 94 ? 11.768 6.912 -10.749 1.00 86.06 94 SER A CA 1
ATOM 716 C C . SER A 1 94 ? 10.722 7.949 -10.313 1.00 86.06 94 SER A C 1
ATOM 718 O O . SER A 1 94 ? 9.872 7.666 -9.465 1.00 86.06 94 SER A O 1
ATOM 720 N N . LEU A 1 95 ? 10.741 9.136 -10.931 1.00 87.88 95 LEU A N 1
ATOM 721 C CA . LEU A 1 95 ? 9.729 10.172 -10.728 1.00 87.88 95 LEU A CA 1
ATOM 722 C C . LEU A 1 95 ? 8.367 9.758 -11.293 1.00 87.88 95 LEU A C 1
ATOM 724 O O . LEU A 1 95 ? 7.358 10.020 -10.641 1.00 87.88 95 LEU A O 1
ATOM 728 N N . GLY A 1 96 ? 8.340 9.086 -12.443 1.00 87.31 96 GLY A N 1
ATOM 729 C CA . GLY A 1 96 ? 7.148 8.505 -13.055 1.00 87.31 96 GLY A CA 1
ATOM 730 C C . GLY A 1 96 ? 6.394 7.569 -12.130 1.00 87.31 96 GLY A C 1
ATOM 731 O O . GLY A 1 96 ? 5.218 7.792 -11.844 1.00 87.31 96 GLY A O 1
ATOM 732 N N . VAL A 1 97 ? 7.094 6.577 -11.575 1.00 86.44 97 VAL A N 1
ATOM 733 C CA . VAL A 1 97 ? 6.537 5.617 -10.607 1.00 86.44 97 VAL A CA 1
ATOM 734 C C . VAL A 1 97 ? 5.953 6.346 -9.392 1.00 86.44 97 VAL A C 1
ATOM 736 O O . VAL A 1 97 ? 4.806 6.108 -9.006 1.00 86.44 97 VAL A O 1
ATOM 739 N N . ALA A 1 98 ? 6.703 7.291 -8.813 1.00 88.69 98 ALA A N 1
ATOM 740 C CA . ALA A 1 98 ? 6.263 8.028 -7.629 1.00 88.69 98 ALA A CA 1
ATOM 741 C C . ALA A 1 98 ? 5.045 8.933 -7.904 1.00 88.69 98 ALA A C 1
ATOM 743 O O . ALA A 1 98 ? 4.085 8.958 -7.126 1.00 88.69 98 ALA A O 1
ATOM 744 N N . LEU A 1 99 ? 5.063 9.681 -9.011 1.00 90.19 99 LEU A N 1
ATOM 745 C CA . LEU A 1 99 ? 3.970 10.572 -9.402 1.00 90.19 99 LEU A CA 1
ATOM 746 C C . LEU A 1 99 ? 2.731 9.788 -9.835 1.00 90.19 99 LEU A C 1
ATOM 748 O O . LEU A 1 99 ? 1.618 10.200 -9.504 1.00 90.19 99 LEU A O 1
ATOM 752 N N . GLY A 1 100 ? 2.910 8.664 -10.529 1.00 89.81 100 GLY A N 1
ATOM 753 C CA . GLY A 1 100 ? 1.838 7.760 -10.935 1.00 89.81 100 GLY A CA 1
ATOM 754 C C . GLY A 1 100 ? 1.088 7.199 -9.730 1.00 89.81 100 GLY A C 1
ATOM 755 O O . GLY A 1 100 ? -0.125 7.392 -9.631 1.00 89.81 100 GLY A O 1
ATOM 756 N N . SER A 1 101 ? 1.813 6.608 -8.773 1.00 89.31 101 SER A N 1
ATOM 757 C CA . SER A 1 101 ? 1.249 6.048 -7.533 1.00 89.31 101 SER A CA 1
ATOM 758 C C . SER A 1 101 ? 0.514 7.122 -6.708 1.00 89.31 101 SER A C 1
ATOM 760 O O . SER A 1 101 ? -0.658 6.961 -6.357 1.00 89.31 101 SER A O 1
ATOM 762 N N . SER A 1 102 ? 1.126 8.300 -6.510 1.00 91.50 102 SER A N 1
ATOM 763 C CA . SER A 1 102 ? 0.496 9.429 -5.799 1.00 91.50 102 SER A CA 1
ATOM 764 C C . SER A 1 102 ? -0.771 9.944 -6.497 1.00 91.50 102 SER A C 1
ATOM 766 O O . SER A 1 102 ? -1.810 10.145 -5.861 1.00 91.50 102 SER A O 1
ATOM 768 N N . THR A 1 103 ? -0.722 10.103 -7.823 1.00 93.31 103 THR A N 1
ATOM 769 C CA . THR A 1 103 ? -1.872 10.565 -8.615 1.00 93.31 103 THR A CA 1
ATOM 770 C C . THR A 1 103 ? -3.008 9.550 -8.575 1.00 93.31 103 THR A C 1
ATOM 772 O O . THR A 1 103 ? -4.165 9.945 -8.434 1.00 93.31 103 THR A O 1
ATOM 775 N N . GLN A 1 104 ? -2.708 8.251 -8.653 1.00 93.06 104 GLN A N 1
ATOM 776 C CA . GLN A 1 104 ? -3.711 7.190 -8.557 1.00 93.06 104 GLN A CA 1
ATOM 777 C C . GLN A 1 104 ? -4.409 7.209 -7.194 1.00 93.06 104 GLN A C 1
ATOM 779 O O . GLN A 1 104 ? -5.641 7.159 -7.135 1.00 93.06 104 GLN A O 1
ATOM 784 N N . ILE A 1 105 ? -3.646 7.336 -6.105 1.00 91.69 105 ILE A N 1
ATOM 785 C CA . ILE A 1 105 ? -4.213 7.405 -4.756 1.00 91.69 105 ILE A CA 1
ATOM 786 C C . ILE A 1 105 ? -5.119 8.635 -4.617 1.00 91.69 105 ILE A C 1
ATOM 788 O O . ILE A 1 105 ? -6.273 8.509 -4.203 1.00 91.69 105 ILE A O 1
ATOM 792 N N . ALA A 1 106 ? -4.627 9.810 -5.013 1.00 93.31 106 ALA A N 1
ATOM 793 C CA . ALA A 1 106 ? -5.334 11.077 -4.843 1.00 93.31 106 ALA A CA 1
ATOM 794 C C . ALA A 1 106 ? -6.581 11.208 -5.735 1.00 93.31 106 ALA A C 1
ATOM 796 O O . ALA A 1 106 ? -7.621 11.680 -5.279 1.00 93.31 106 ALA A O 1
ATOM 797 N N . MET A 1 107 ? -6.488 10.802 -7.005 1.00 94.69 107 MET A N 1
ATOM 798 C CA . MET A 1 107 ? -7.541 11.036 -8.003 1.00 94.69 107 MET A CA 1
ATOM 799 C C . MET A 1 107 ? -8.542 9.889 -8.115 1.00 94.69 107 MET A C 1
ATOM 801 O O . MET A 1 107 ? -9.645 10.104 -8.616 1.00 94.69 107 MET A O 1
ATOM 805 N N . PHE A 1 108 ? -8.171 8.679 -7.689 1.00 93.75 108 PHE A N 1
ATOM 806 C CA . PHE A 1 108 ? -9.017 7.499 -7.849 1.00 93.75 108 PHE A CA 1
ATOM 807 C C . PHE A 1 108 ? -9.296 6.791 -6.530 1.00 93.75 108 PHE A C 1
ATOM 809 O O . PHE A 1 108 ? -10.461 6.673 -6.160 1.00 93.75 108 PHE A O 1
ATOM 816 N N . VAL A 1 109 ? -8.262 6.355 -5.803 1.00 93.06 109 VAL A N 1
ATOM 817 C CA . VAL A 1 109 ? -8.452 5.505 -4.614 1.00 93.06 109 VAL A CA 1
ATOM 818 C C . VAL A 1 109 ? -9.253 6.232 -3.536 1.00 93.06 109 VAL A C 1
ATOM 820 O O . VAL A 1 109 ? -10.286 5.726 -3.109 1.00 93.06 109 VAL A O 1
ATOM 823 N N . VAL A 1 110 ? -8.838 7.437 -3.133 1.00 93.25 110 VAL A N 1
ATOM 824 C CA . VAL A 1 110 ? -9.522 8.189 -2.067 1.00 93.25 110 VAL A CA 1
ATOM 825 C C . VAL A 1 110 ? -10.976 8.543 -2.441 1.00 93.25 110 VAL A C 1
ATOM 827 O O . VAL A 1 110 ? -11.876 8.207 -1.665 1.00 93.25 110 VAL A O 1
ATOM 830 N N . PRO A 1 111 ? -11.272 9.133 -3.621 1.00 93.88 111 PRO A N 1
ATOM 831 C CA . PRO A 1 111 ? -12.656 9.395 -4.029 1.00 93.88 111 PRO A CA 1
ATOM 832 C C . PRO A 1 111 ? -13.522 8.133 -4.143 1.00 93.88 111 PRO A C 1
ATOM 834 O O . PRO A 1 111 ? -14.710 8.160 -3.799 1.00 93.88 111 PRO A O 1
ATOM 837 N N . LEU A 1 112 ? -12.946 7.019 -4.608 1.00 94.75 112 LEU A N 1
ATOM 838 C CA . LEU A 1 112 ? -13.652 5.743 -4.700 1.00 94.75 112 LEU A CA 1
ATOM 839 C C . LEU A 1 112 ? -13.998 5.206 -3.308 1.00 94.75 112 LEU A C 1
ATOM 841 O O . LEU A 1 112 ? -15.143 4.813 -3.094 1.00 94.75 112 LEU A O 1
ATOM 845 N N . CYS A 1 113 ? -13.063 5.249 -2.354 1.00 92.75 113 CYS A N 1
ATOM 846 C CA . CYS A 1 113 ? -13.300 4.833 -0.969 1.00 92.75 113 CYS A CA 1
ATOM 847 C C . CYS A 1 113 ? -14.443 5.622 -0.316 1.00 92.75 113 CYS A C 1
ATOM 849 O O . CYS A 1 113 ? -15.326 5.020 0.298 1.00 92.75 113 CYS A O 1
ATOM 851 N N . VAL A 1 114 ? -14.486 6.946 -0.502 1.00 94.44 114 VAL A N 1
ATOM 852 C CA . VAL A 1 114 ? -15.589 7.791 -0.003 1.00 94.44 114 VAL A CA 1
ATOM 853 C C . VAL A 1 114 ? -16.921 7.386 -0.642 1.00 94.44 114 VAL A C 1
ATOM 855 O O . VAL A 1 114 ? -17.914 7.182 0.055 1.00 94.44 114 VAL A O 1
ATOM 858 N N . THR A 1 115 ? -16.937 7.187 -1.961 1.00 94.19 115 THR A N 1
ATOM 859 C CA . THR A 1 115 ? -18.152 6.807 -2.702 1.00 94.19 115 THR A CA 1
ATOM 860 C C . THR A 1 115 ? -18.683 5.432 -2.276 1.00 94.19 115 THR A C 1
ATOM 862 O O . THR A 1 115 ? -19.889 5.258 -2.095 1.00 94.19 115 THR A O 1
ATOM 865 N N . VAL A 1 116 ? -17.796 4.451 -2.082 1.00 94.38 116 VAL A N 1
ATOM 866 C CA . VAL A 1 116 ? -18.156 3.110 -1.591 1.00 94.38 116 VAL A CA 1
ATOM 867 C C . VAL A 1 116 ? -18.681 3.182 -0.157 1.00 94.38 116 VAL A C 1
ATOM 869 O O . VAL A 1 116 ? -19.706 2.570 0.145 1.00 94.38 116 VAL A O 1
ATOM 872 N N . SER A 1 117 ? -18.043 3.981 0.703 1.00 92.94 117 SER A N 1
ATOM 873 C CA . SER A 1 117 ? -18.468 4.172 2.096 1.00 92.94 117 SER A CA 1
ATOM 874 C C . SER A 1 117 ? -19.894 4.714 2.189 1.00 92.94 117 SER A C 1
ATOM 876 O O . SER A 1 117 ? -20.697 4.193 2.964 1.00 92.94 117 SER A O 1
ATOM 878 N N . TRP A 1 118 ? -20.261 5.672 1.329 1.00 93.38 118 TRP A N 1
ATOM 879 C CA . TRP A 1 118 ? -21.641 6.164 1.233 1.00 93.38 118 TRP A CA 1
ATOM 880 C C . TRP A 1 118 ? -22.632 5.062 0.853 1.00 93.38 118 TRP A C 1
ATOM 882 O O . TRP A 1 118 ? -23.715 4.987 1.432 1.00 93.38 118 TRP A O 1
ATOM 892 N N . GLY A 1 119 ? -22.257 4.176 -0.075 1.00 93.31 119 GLY A N 1
ATOM 893 C CA . GLY A 1 119 ? -23.067 3.011 -0.447 1.00 93.31 119 GLY A CA 1
ATOM 894 C C . GLY A 1 119 ? -23.259 2.008 0.697 1.00 93.31 119 GLY A C 1
ATOM 895 O O . GLY A 1 119 ? -24.296 1.352 0.769 1.00 93.31 119 GLY A O 1
ATOM 896 N N . MET A 1 120 ? -22.294 1.924 1.615 1.00 93.75 120 MET A N 1
ATOM 897 C CA . MET A 1 120 ? -22.338 1.072 2.809 1.00 93.75 120 MET A CA 1
ATOM 898 C C . MET A 1 120 ? -22.992 1.752 4.025 1.00 93.75 120 MET A C 1
ATOM 900 O O . MET A 1 120 ? -23.142 1.119 5.068 1.00 93.75 120 MET A O 1
ATOM 904 N N . GLY A 1 121 ? -23.389 3.025 3.915 1.00 90.38 121 GLY A N 1
ATOM 905 C CA . GLY A 1 121 ? -23.947 3.803 5.027 1.00 90.38 121 GLY A CA 1
ATOM 906 C C . GLY A 1 121 ? -22.913 4.248 6.069 1.00 90.38 121 GLY A C 1
ATOM 907 O O . GLY A 1 121 ? -23.289 4.658 7.167 1.00 90.38 121 GLY A O 1
ATOM 908 N N . VAL A 1 122 ? -21.622 4.179 5.739 1.00 91.81 122 VAL A N 1
ATOM 909 C CA . VAL A 1 122 ? -20.520 4.664 6.576 1.00 91.81 122 VAL A CA 1
ATOM 910 C C . VAL A 1 122 ? -20.221 6.115 6.198 1.00 91.81 122 VAL A C 1
ATOM 912 O O . VAL A 1 122 ? -19.982 6.430 5.031 1.00 91.81 122 VAL A O 1
ATOM 915 N N . ASN A 1 123 ? -20.227 7.014 7.184 1.00 85.62 123 ASN A N 1
ATOM 916 C CA . ASN A 1 123 ? -19.860 8.414 6.969 1.00 85.62 123 ASN A CA 1
ATOM 917 C C . ASN A 1 123 ? -18.334 8.550 6.915 1.00 85.62 123 ASN A C 1
ATOM 919 O O . ASN A 1 123 ? -17.689 8.734 7.943 1.00 85.62 123 ASN A O 1
ATOM 923 N N . MET A 1 124 ? -17.785 8.441 5.708 1.00 87.50 124 MET A N 1
ATOM 924 C CA . MET A 1 124 ? -16.417 8.839 5.383 1.00 87.50 124 MET A CA 1
ATOM 925 C C . MET A 1 124 ? -16.468 10.166 4.621 1.00 87.50 124 MET A C 1
ATOM 927 O O . MET A 1 124 ? -17.259 10.315 3.683 1.00 87.50 1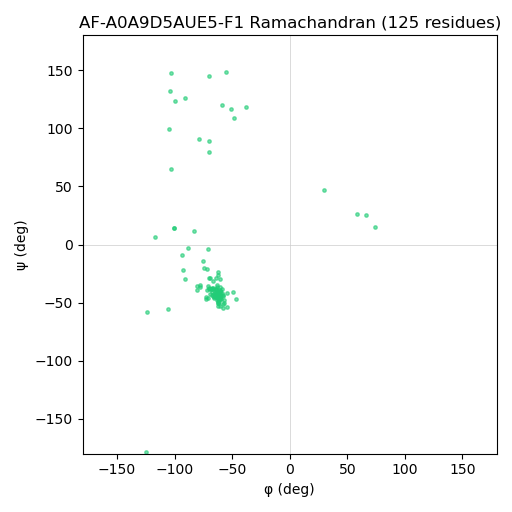24 MET A O 1
ATOM 931 N N . ASP A 1 125 ? -15.640 11.123 5.023 1.00 88.19 125 ASP A N 1
ATOM 932 C CA . ASP A 1 125 ? -15.440 12.391 4.326 1.00 88.19 125 ASP A CA 1
ATOM 933 C C . ASP A 1 125 ? -13.947 12.600 4.003 1.00 88.19 125 ASP A C 1
ATOM 935 O O . ASP A 1 125 ? -13.125 11.703 4.189 1.00 88.19 125 ASP A O 1
ATOM 939 N N . LEU A 1 126 ? -13.622 13.742 3.396 1.00 84.25 126 LEU A N 1
ATOM 940 C CA . LEU A 1 126 ? -12.258 14.107 2.993 1.00 84.25 126 LEU A CA 1
ATOM 941 C C . LEU A 1 126 ? -11.594 15.075 3.988 1.00 84.25 126 LEU A C 1
ATOM 943 O O . LEU A 1 126 ? -10.628 15.742 3.610 1.00 84.25 126 LEU A O 1
ATOM 947 N N . ASN A 1 127 ? -12.164 15.241 5.185 1.00 70.50 127 ASN A N 1
ATOM 948 C CA . ASN A 1 127 ? -11.844 16.338 6.098 1.00 70.50 127 ASN A CA 1
ATOM 949 C C . ASN A 1 127 ? -10.940 15.917 7.263 1.00 70.50 127 ASN A C 1
ATOM 951 O O . ASN A 1 127 ? -11.018 14.755 7.713 1.00 70.50 127 ASN A O 1
#

Secondary structure (DSSP, 8-state):
-HHHHHHHHHHHHTTS-S-------HHHHHHHHHHHHHHHHHHHHHHHHHHHHHHHHHT--HHHIIIIIHHHHHTHHHHHHHHHHHHTT-HHHHHHHHHHHHHHIIIIIHHHHHHHHHHTT------

Foldseek 3Di:
DVVVVVVLVVLLVPPDPDDPPPPQPPVSVVVVVVVVVVVVVVVVVVVLVCLVVCCVVVVHDSCCCVVPVVVCVVCVVLQVSLVVCVVVVNNVSSVVSVVVVVCCCVVPVVVVVCVVCVVVVHDDDPD

Solvent-accessible surface area (backbone atoms only — not comparable to full-atom values): 7308 Å² total; per-residue (Å²): 116,66,73,63,57,55,59,43,55,57,62,68,59,74,75,66,78,91,64,80,79,82,73,64,49,70,69,58,42,50,50,51,51,54,52,49,52,54,52,50,51,56,50,48,52,56,50,59,65,45,42,58,59,45,17,68,73,70,74,45,54,55,64,53,48,59,68,51,53,45,51,52,63,74,43,38,66,60,52,52,50,28,49,54,33,39,77,69,73,36,51,68,46,23,50,45,54,53,50,49,54,51,48,44,41,66,73,43,50,53,57,47,52,36,55,52,27,55,76,72,72,41,94,55,81,96,125

Organism: Pisum sativum (NCBI:txid3888)